Protein AF-A0A2D6JW84-F1 (afdb_monomer_lite)

Structure (mmCIF, N/CA/C/O backbone):
data_AF-A0A2D6JW84-F1
#
_entry.id   AF-A0A2D6JW84-F1
#
loop_
_atom_site.group_PDB
_atom_site.id
_atom_site.type_symbol
_atom_site.label_atom_id
_atom_site.label_alt_id
_atom_site.label_comp_id
_atom_site.label_asym_id
_atom_site.label_entity_id
_atom_site.label_seq_id
_atom_site.pdb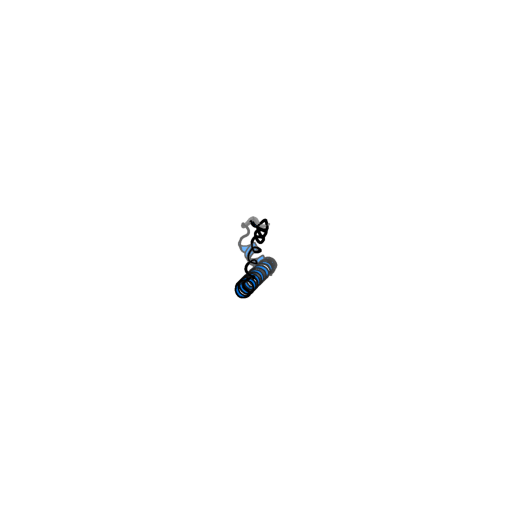x_PDB_ins_code
_atom_site.Cartn_x
_atom_site.Cartn_y
_atom_site.Cartn_z
_atom_site.occupancy
_atom_site.B_iso_or_equiv
_atom_site.auth_seq_id
_atom_site.auth_comp_id
_atom_site.auth_asym_id
_atom_site.auth_atom_id
_atom_site.pdbx_PDB_model_num
ATOM 1 N N . MET A 1 1 ? -27.849 28.407 74.278 1.00 51.84 1 MET A N 1
ATOM 2 C CA . MET A 1 1 ? -27.929 27.213 73.408 1.00 51.84 1 MET A CA 1
ATOM 3 C C . MET A 1 1 ? -28.181 27.683 71.983 1.00 51.84 1 MET A C 1
ATOM 5 O O . MET A 1 1 ? -29.308 28.017 71.663 1.00 51.84 1 MET A O 1
ATOM 9 N N . GLY A 1 2 ? -27.141 27.814 71.164 1.00 55.38 2 GLY A N 1
ATOM 10 C CA .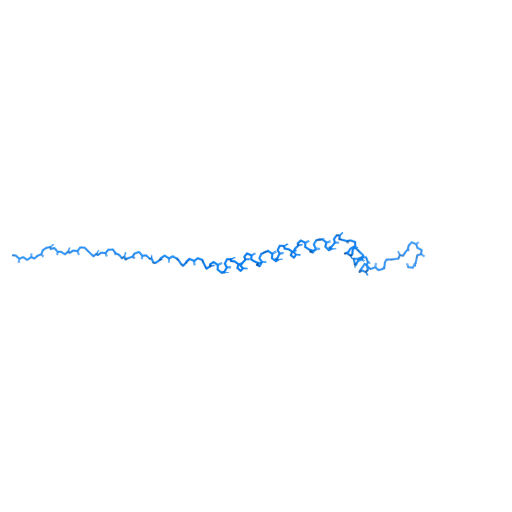 GLY A 1 2 ? -27.252 28.283 69.779 1.00 55.38 2 GLY A CA 1
ATOM 11 C C . GLY A 1 2 ? -26.036 27.793 69.002 1.00 55.38 2 GLY A C 1
ATOM 12 O O . GLY A 1 2 ? -24.917 27.956 69.478 1.00 55.38 2 GLY A O 1
ATOM 13 N N . GLY A 1 3 ? -26.282 27.065 67.913 1.00 59.25 3 GLY A N 1
ATOM 14 C CA . GLY A 1 3 ? -25.361 26.097 67.320 1.00 59.25 3 GLY A CA 1
ATOM 15 C C . GLY A 1 3 ? -24.165 26.672 66.560 1.00 59.25 3 GLY A C 1
ATOM 16 O O . GLY A 1 3 ? -24.277 27.661 65.844 1.00 59.25 3 GLY A O 1
ATOM 17 N N . PHE A 1 4 ? -23.039 25.963 66.687 1.00 59.88 4 PHE A N 1
ATOM 18 C CA . PHE A 1 4 ? -21.741 26.246 66.062 1.00 59.88 4 PHE A CA 1
ATOM 19 C C . PHE A 1 4 ? -21.309 25.214 65.004 1.00 59.88 4 PHE A C 1
ATOM 21 O O . PHE A 1 4 ? -20.160 25.226 64.575 1.00 59.88 4 PHE A O 1
ATOM 28 N N . PHE A 1 5 ? -22.184 24.316 64.545 1.00 66.25 5 PHE A N 1
ATOM 29 C CA . PHE A 1 5 ? -21.770 23.248 63.627 1.00 66.25 5 PHE A CA 1
ATOM 30 C C . PHE A 1 5 ? -22.351 23.457 62.229 1.00 66.25 5 PHE A C 1
ATOM 32 O O . PHE A 1 5 ? -23.420 22.953 61.899 1.00 66.25 5 PHE A O 1
ATOM 39 N N . SER A 1 6 ? -21.629 24.219 61.405 1.00 70.19 6 SER A N 1
ATOM 40 C CA . SER A 1 6 ? -21.806 24.203 59.951 1.00 70.19 6 SER A CA 1
ATOM 41 C C . SER A 1 6 ? -20.917 23.104 59.373 1.00 70.19 6 SER A C 1
ATOM 43 O O . SER A 1 6 ? -19.699 23.130 59.560 1.00 70.19 6 SER A O 1
ATOM 45 N N . ALA A 1 7 ? -21.521 22.118 58.711 1.00 73.38 7 ALA A N 1
ATOM 46 C CA . ALA A 1 7 ? -20.781 21.048 58.056 1.00 73.38 7 ALA A CA 1
ATOM 47 C C . ALA A 1 7 ? -20.062 21.586 56.800 1.00 73.38 7 ALA A C 1
ATOM 49 O O . ALA A 1 7 ? -20.667 22.338 56.026 1.00 73.38 7 ALA A O 1
ATOM 50 N N . PRO A 1 8 ? -18.789 21.217 56.566 1.00 75.25 8 PRO A N 1
ATOM 51 C CA . PRO A 1 8 ? -18.064 21.640 55.375 1.00 75.25 8 PRO A CA 1
ATOM 52 C C . PRO A 1 8 ? -18.730 21.074 54.115 1.00 75.25 8 PRO A C 1
ATOM 54 O O . PRO A 1 8 ? -19.168 19.922 54.089 1.00 75.25 8 PRO A O 1
ATOM 57 N N . LYS A 1 9 ? -18.823 21.899 53.064 1.00 79.62 9 LYS A N 1
ATOM 58 C CA . LYS A 1 9 ? -19.424 21.490 51.787 1.00 79.62 9 LYS A CA 1
ATOM 59 C C . LYS A 1 9 ? -18.615 20.345 51.161 1.00 79.62 9 LYS A C 1
ATOM 61 O O . LYS A 1 9 ? -17.386 20.434 51.140 1.00 79.62 9 LYS A O 1
ATOM 66 N N . PRO A 1 10 ? -19.282 19.303 50.632 1.00 81.44 10 PRO A N 1
ATOM 67 C CA . PRO A 1 10 ? -18.594 18.190 49.998 1.00 81.44 10 PRO A CA 1
ATOM 68 C C . PRO A 1 10 ? -17.836 18.656 48.744 1.00 81.44 10 PRO A C 1
ATOM 70 O O . PRO A 1 10 ? -18.288 19.587 48.066 1.00 81.44 10 PRO A O 1
ATOM 73 N N . PRO A 1 11 ? -16.688 18.026 48.432 1.00 83.12 11 PRO A N 1
ATOM 74 C CA . PRO A 1 11 ? -15.928 18.338 47.231 1.00 83.12 11 PRO A CA 1
ATOM 75 C C . PRO A 1 11 ? -16.738 18.009 45.966 1.00 83.12 11 PRO A C 1
ATOM 77 O O . PRO A 1 11 ? -17.601 17.125 45.995 1.00 83.12 11 PRO A O 1
ATOM 80 N N . PRO A 1 12 ? -16.473 18.712 44.850 1.00 84.75 12 PRO A N 1
ATOM 81 C CA . PRO A 1 12 ? -17.157 18.454 43.592 1.00 84.75 12 PRO A CA 1
ATOM 82 C C . PRO A 1 12 ? -16.859 17.033 43.085 1.00 84.75 12 PRO A C 1
ATOM 84 O O . PRO A 1 12 ? -15.759 16.518 43.309 1.00 84.75 12 PRO A O 1
ATOM 87 N N . PRO A 1 13 ? -17.824 16.393 42.400 1.00 85.12 13 PRO A N 1
ATOM 88 C CA . PRO A 1 13 ? -17.629 15.060 41.853 1.00 85.12 13 PRO A CA 1
ATOM 89 C C . PRO A 1 13 ? -16.515 15.056 40.792 1.00 85.12 13 PRO A C 1
ATOM 91 O O . PRO A 1 13 ? -16.329 16.057 40.091 1.00 85.12 13 PRO A O 1
ATOM 94 N N . PRO A 1 14 ? -15.772 13.941 40.661 1.00 85.75 14 PRO A N 1
ATOM 95 C CA . PRO A 1 14 ? -14.730 13.815 39.652 1.00 85.75 14 PRO A CA 1
ATOM 96 C C . PRO A 1 14 ? -15.312 13.916 38.231 1.00 85.75 14 PRO A C 1
ATOM 98 O O . PRO A 1 14 ? -16.475 13.555 38.013 1.00 85.75 14 PRO A O 1
ATOM 101 N N . PRO A 1 15 ? -14.517 14.395 37.255 1.00 86.25 15 PRO A N 1
ATOM 102 C CA . PRO A 1 15 ? -14.953 14.477 35.869 1.00 86.25 15 PRO A CA 1
ATOM 103 C C . PRO A 1 15 ? -15.245 13.080 35.296 1.00 86.25 15 PRO A C 1
ATOM 105 O O . PRO A 1 15 ? -14.617 12.099 35.710 1.00 86.25 15 PRO A O 1
ATOM 108 N N . PRO A 1 16 ? -16.182 12.974 34.335 1.00 84.38 16 PRO A N 1
ATOM 109 C CA . PRO A 1 16 ? -16.497 11.705 33.698 1.00 84.38 16 PRO A CA 1
ATOM 110 C C . PRO A 1 16 ? -15.281 11.154 32.931 1.00 84.38 16 PRO A C 1
ATOM 112 O O . PRO A 1 16 ? -14.490 11.933 32.388 1.00 84.38 16 PRO A O 1
ATOM 115 N N . PRO A 1 17 ? -15.122 9.819 32.869 1.00 83.12 17 PRO A N 1
ATOM 116 C CA . PRO A 1 17 ? -14.035 9.195 32.126 1.00 83.12 17 PRO A CA 1
ATOM 117 C C . PRO A 1 17 ? -14.157 9.472 30.617 1.00 83.12 17 PRO A C 1
ATOM 119 O O . PRO A 1 17 ? -15.270 9.652 30.111 1.00 83.12 17 PRO A O 1
ATOM 122 N N . PRO A 1 18 ? -13.029 9.497 29.881 1.00 83.25 18 PRO A N 1
ATOM 123 C CA . PRO A 1 18 ? -13.051 9.669 28.435 1.00 83.25 18 PRO A CA 1
ATOM 124 C C . PRO A 1 18 ? -13.772 8.494 27.753 1.00 83.25 18 PRO A C 1
ATOM 126 O O . PRO A 1 18 ? -13.731 7.368 28.259 1.00 83.25 18 PRO A O 1
ATOM 129 N N . PRO A 1 19 ? -14.414 8.733 26.596 1.00 79.12 19 PRO A N 1
ATOM 130 C CA . PRO A 1 19 ? -15.052 7.673 25.832 1.00 79.12 19 PRO A CA 1
ATOM 131 C C . PRO A 1 19 ? -14.013 6.639 25.384 1.00 79.12 19 PRO A C 1
ATOM 133 O O . PRO A 1 19 ? -12.919 6.986 24.932 1.00 79.12 19 PRO A O 1
ATOM 136 N N . LEU A 1 20 ? -14.366 5.362 25.524 1.00 79.50 20 LEU A N 1
ATOM 137 C CA . LEU A 1 20 ? -13.543 4.255 25.049 1.00 79.50 20 LEU A CA 1
ATOM 138 C C . LEU A 1 20 ? -13.492 4.266 23.510 1.00 79.50 20 LEU A C 1
ATOM 140 O O . LEU A 1 20 ? -14.508 4.580 22.884 1.00 79.50 20 LEU A O 1
ATOM 144 N N . PRO A 1 21 ? -12.347 3.922 22.890 1.00 76.75 21 PRO A N 1
ATOM 145 C CA . PRO A 1 21 ? -12.259 3.787 21.441 1.00 76.75 21 PRO A CA 1
ATOM 146 C C . PRO A 1 21 ? -13.246 2.732 20.940 1.00 76.75 21 PRO A C 1
ATOM 148 O O . PRO A 1 21 ? -13.304 1.633 21.494 1.00 76.75 21 PRO A O 1
ATOM 151 N N . ASP A 1 22 ? -13.993 3.053 19.885 1.00 84.88 22 ASP A N 1
ATOM 152 C CA . ASP A 1 22 ? -14.883 2.087 19.246 1.00 84.88 22 ASP A CA 1
ATOM 153 C C . ASP A 1 22 ? -14.037 1.012 18.526 1.00 84.88 22 ASP A C 1
ATOM 155 O O . ASP A 1 22 ? -13.255 1.346 17.622 1.00 84.88 22 ASP A O 1
ATOM 159 N N . PRO A 1 23 ? -14.153 -0.278 18.900 1.00 85.38 23 PRO A N 1
ATOM 160 C CA . PRO A 1 23 ? -13.413 -1.355 18.247 1.00 85.38 23 PRO A CA 1
ATOM 161 C C . PRO A 1 23 ? -13.690 -1.446 16.736 1.00 85.38 23 PRO A C 1
ATOM 163 O O . PRO A 1 23 ? -12.802 -1.843 15.975 1.00 85.38 23 PRO A O 1
ATOM 166 N N . GLU A 1 24 ? -14.876 -1.046 16.268 1.00 87.44 24 GLU A N 1
ATOM 167 C CA . GLU A 1 24 ? -15.213 -1.025 14.838 1.00 87.44 24 GLU A CA 1
ATOM 168 C C . GLU A 1 24 ? -14.392 0.021 14.070 1.00 87.44 24 GLU A C 1
ATOM 170 O O . GLU A 1 24 ? -13.889 -0.240 12.969 1.00 87.44 24 GLU A O 1
ATOM 175 N N . GLU A 1 25 ? -14.172 1.196 14.663 1.00 86.25 25 GLU A N 1
ATOM 176 C CA . GLU A 1 25 ? -13.332 2.233 14.063 1.00 86.25 25 GLU A CA 1
ATOM 177 C C . GLU A 1 25 ? -11.869 1.796 13.967 1.00 86.25 25 GLU A C 1
ATOM 179 O O . GLU A 1 25 ? -11.198 2.063 12.962 1.00 86.25 25 GLU A O 1
ATOM 184 N N . GLU A 1 26 ? -11.365 1.102 14.986 1.00 87.94 26 GLU A N 1
ATOM 185 C CA . GLU A 1 26 ? -10.000 0.588 14.983 1.00 87.94 26 GLU A CA 1
ATOM 186 C C . GLU A 1 26 ? -9.816 -0.499 13.913 1.00 87.94 26 GLU A C 1
ATOM 188 O O . GLU A 1 26 ? -8.858 -0.459 13.132 1.00 87.94 26 GLU A O 1
ATOM 193 N N . ASN A 1 27 ? -10.779 -1.416 13.789 1.00 90.88 27 ASN A N 1
ATOM 194 C CA . ASN A 1 27 ? -10.794 -2.426 12.732 1.00 90.88 27 ASN A CA 1
ATOM 195 C C . ASN A 1 27 ? -10.836 -1.794 11.334 1.00 90.88 27 ASN A C 1
ATOM 197 O O . ASN A 1 27 ? -10.105 -2.218 10.427 1.00 90.88 27 ASN A O 1
ATOM 201 N N . ARG A 1 28 ? -11.632 -0.734 11.154 1.00 91.38 28 ARG A N 1
ATOM 2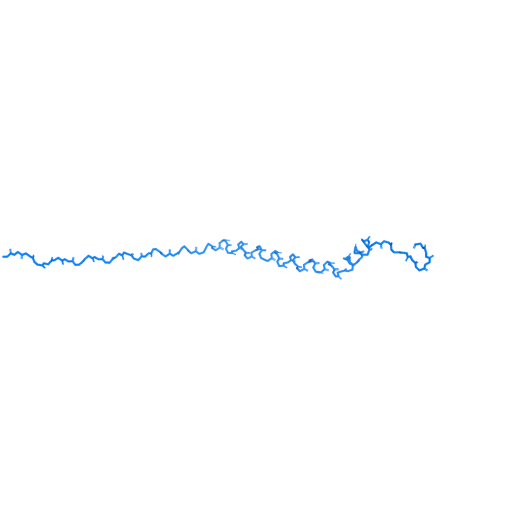02 C CA . ARG A 1 28 ? -1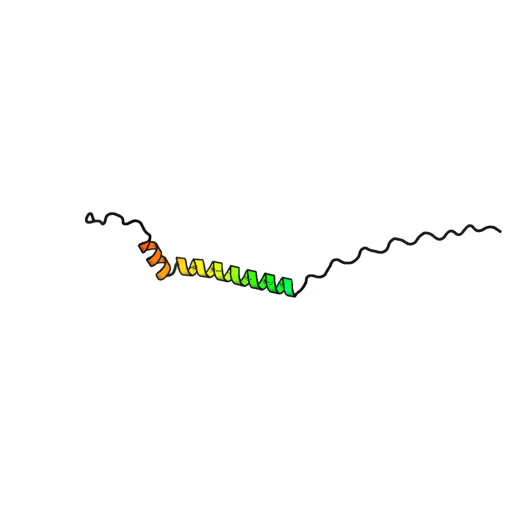1.696 0.017 9.895 1.00 91.38 28 ARG A CA 1
ATOM 203 C C . ARG A 1 28 ? -10.357 0.671 9.556 1.00 91.38 28 ARG A C 1
ATOM 205 O O . ARG A 1 28 ? -9.900 0.540 8.417 1.00 91.38 28 ARG A O 1
ATOM 212 N N . LYS A 1 29 ? -9.705 1.327 10.521 1.00 93.75 29 LYS A N 1
ATOM 213 C CA . LYS A 1 29 ? -8.375 1.940 10.340 1.00 93.75 29 LYS A CA 1
ATOM 214 C C . LYS A 1 29 ? -7.334 0.894 9.942 1.00 93.75 29 LYS A C 1
ATOM 216 O O . LYS A 1 29 ? -6.688 1.039 8.904 1.00 93.75 29 LYS A O 1
ATOM 221 N N . ARG A 1 30 ? -7.265 -0.224 10.675 1.00 93.81 30 ARG A N 1
ATOM 222 C CA . ARG A 1 30 ? -6.355 -1.347 10.379 1.00 93.81 30 ARG A CA 1
ATOM 223 C C . ARG A 1 30 ? -6.563 -1.906 8.970 1.00 93.81 30 ARG A C 1
ATOM 225 O O . ARG A 1 30 ? -5.596 -2.189 8.257 1.00 93.81 30 ARG A O 1
ATOM 232 N N . ARG A 1 31 ? -7.820 -2.036 8.530 1.00 94.62 31 ARG A N 1
ATOM 233 C CA . ARG A 1 31 ? -8.151 -2.488 7.171 1.00 94.62 31 ARG A CA 1
ATOM 234 C C . ARG A 1 31 ? -7.625 -1.525 6.109 1.00 94.62 31 ARG A C 1
ATOM 236 O O . ARG A 1 31 ? -7.006 -1.976 5.145 1.00 94.62 31 ARG A O 1
ATOM 243 N N . LEU A 1 32 ? -7.856 -0.224 6.270 1.00 96.50 32 LEU A N 1
ATOM 244 C CA . LEU A 1 32 ? -7.391 0.789 5.317 1.00 96.50 32 LEU A CA 1
ATOM 245 C C . LEU A 1 32 ? -5.861 0.811 5.229 1.00 96.50 32 LEU A C 1
ATOM 247 O O . LEU A 1 32 ? -5.305 0.767 4.133 1.00 96.50 32 LEU A O 1
ATOM 251 N N . GLU A 1 33 ? -5.170 0.759 6.365 1.00 95.88 33 GLU A N 1
ATOM 252 C CA . GLU A 1 33 ? -3.708 0.687 6.402 1.00 95.88 33 GLU A CA 1
ATOM 253 C C . GLU A 1 33 ? -3.154 -0.556 5.694 1.00 95.88 33 GLU A C 1
ATOM 255 O O . GLU A 1 33 ? -2.135 -0.487 4.999 1.00 95.88 33 GLU A O 1
ATOM 260 N N . ALA A 1 34 ? -3.815 -1.707 5.845 1.00 94.88 34 ALA A N 1
ATOM 261 C CA . ALA A 1 34 ? -3.428 -2.933 5.157 1.00 94.88 34 ALA A CA 1
ATOM 262 C C . ALA A 1 34 ? -3.563 -2.805 3.632 1.00 94.88 34 ALA A C 1
ATOM 264 O O . ALA A 1 34 ? -2.680 -3.261 2.899 1.00 94.88 34 ALA A O 1
ATOM 265 N N . ILE A 1 35 ? -4.633 -2.164 3.151 1.00 95.56 35 ILE A N 1
ATOM 266 C CA . ILE A 1 35 ? -4.847 -1.896 1.723 1.00 95.56 35 ILE A CA 1
ATOM 267 C C . ILE A 1 35 ? -3.757 -0.963 1.190 1.00 95.56 35 ILE A C 1
ATOM 269 O O . ILE A 1 35 ? -3.112 -1.289 0.192 1.00 95.56 35 ILE A O 1
ATOM 273 N N . GLU A 1 36 ? -3.490 0.141 1.885 1.00 94.38 36 GLU A N 1
ATOM 274 C CA . GLU A 1 36 ? -2.479 1.120 1.478 1.00 94.38 36 GLU A CA 1
ATOM 275 C C . GLU A 1 36 ? -1.071 0.517 1.445 1.00 94.38 36 GLU A C 1
ATOM 277 O O . GLU A 1 36 ? -0.325 0.692 0.477 1.00 94.38 36 GLU A O 1
ATOM 282 N N . ARG A 1 37 ? -0.716 -0.289 2.451 1.00 90.44 37 ARG A N 1
ATOM 283 C CA . ARG A 1 37 ? 0.560 -1.018 2.477 1.00 90.44 37 ARG A CA 1
ATOM 284 C C . ARG A 1 37 ? 0.697 -1.957 1.274 1.00 90.44 37 ARG A C 1
ATOM 286 O O . ARG A 1 37 ? 1.737 -1.957 0.616 1.00 90.44 37 ARG A O 1
ATOM 293 N N . ARG A 1 38 ? -0.352 -2.726 0.950 1.00 91.06 38 ARG A N 1
ATOM 294 C CA . ARG A 1 38 ? -0.365 -3.621 -0.225 1.00 91.06 38 ARG A CA 1
ATOM 295 C C . ARG A 1 38 ? -0.244 -2.840 -1.531 1.00 91.06 38 ARG A C 1
ATOM 297 O O . ARG A 1 38 ? 0.476 -3.273 -2.429 1.00 91.06 38 ARG A O 1
ATOM 304 N N . ARG A 1 39 ? -0.926 -1.697 -1.643 1.00 90.62 39 ARG A 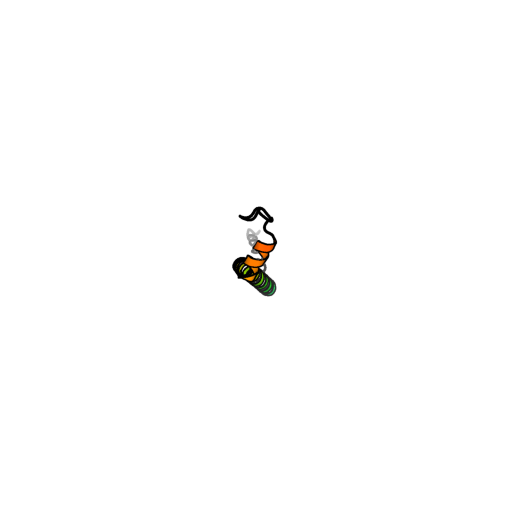N 1
ATOM 305 C CA . ARG A 1 39 ? -0.886 -0.838 -2.832 1.00 90.62 39 ARG A CA 1
ATOM 306 C C . ARG A 1 39 ? 0.526 -0.314 -3.095 1.00 90.62 39 ARG A C 1
ATOM 308 O O . ARG A 1 39 ? 0.998 -0.429 -4.223 1.00 90.62 39 ARG A O 1
ATOM 315 N N . ARG A 1 40 ? 1.218 0.168 -2.055 1.00 89.00 40 ARG A N 1
ATOM 316 C CA . ARG A 1 40 ? 2.618 0.622 -2.155 1.00 89.00 40 ARG A CA 1
ATOM 317 C C . ARG A 1 40 ? 3.555 -0.486 -2.641 1.00 89.00 40 ARG A C 1
ATOM 319 O O . ARG A 1 40 ? 4.331 -0.254 -3.561 1.00 89.00 40 ARG A O 1
ATOM 326 N N . GLY A 1 41 ? 3.437 -1.696 -2.088 1.00 88.81 41 GLY A N 1
ATOM 327 C CA . GLY A 1 41 ? 4.258 -2.836 -2.515 1.00 88.81 41 GLY A CA 1
ATOM 328 C C . GLY A 1 41 ? 4.042 -3.213 -3.985 1.00 88.81 41 GLY A C 1
ATOM 329 O O . GLY A 1 41 ? 5.002 -3.387 -4.730 1.00 88.81 41 GLY A O 1
ATOM 330 N N . ARG A 1 42 ? 2.779 -3.254 -4.432 1.00 88.81 42 ARG A N 1
ATOM 331 C CA . ARG A 1 42 ? 2.431 -3.582 -5.825 1.00 88.81 42 ARG A CA 1
ATOM 332 C C . ARG A 1 42 ? 3.016 -2.600 -6.834 1.00 88.81 42 ARG A C 1
ATOM 334 O O . ARG A 1 42 ? 3.475 -3.042 -7.880 1.00 88.81 42 ARG A O 1
ATOM 341 N N . ALA A 1 43 ? 3.001 -1.300 -6.538 1.00 87.50 43 ALA A N 1
ATOM 342 C CA . ALA A 1 43 ? 3.548 -0.291 -7.444 1.00 87.50 43 ALA A CA 1
ATOM 343 C C . ALA A 1 43 ? 5.041 -0.535 -7.728 1.00 87.50 43 ALA A C 1
ATOM 345 O O . ALA A 1 43 ? 5.445 -0.537 -8.888 1.00 87.50 43 ALA A O 1
ATOM 346 N N . GLY A 1 44 ? 5.828 -0.832 -6.687 1.00 86.69 44 GLY A N 1
ATOM 347 C CA . GLY A 1 44 ? 7.245 -1.176 -6.829 1.00 86.69 44 GLY A CA 1
ATOM 348 C C . GLY A 1 44 ? 7.463 -2.454 -7.641 1.00 86.69 44 GLY A C 1
ATOM 349 O O . GLY A 1 44 ? 8.260 -2.453 -8.572 1.00 86.69 44 GLY A O 1
ATOM 350 N N . THR A 1 45 ? 6.702 -3.518 -7.355 1.00 90.06 45 THR A N 1
ATOM 351 C CA . THR A 1 45 ? 6.779 -4.775 -8.119 1.00 90.06 45 THR A CA 1
ATOM 352 C C . THR A 1 45 ? 6.429 -4.580 -9.591 1.00 90.06 45 THR A C 1
ATOM 354 O O . THR A 1 45 ? 7.087 -5.145 -10.456 1.00 90.06 45 THR A O 1
ATOM 357 N N . ILE A 1 46 ? 5.403 -3.782 -9.899 1.00 89.56 46 ILE A N 1
ATOM 358 C CA . ILE A 1 46 ? 5.034 -3.486 -11.286 1.00 89.56 46 ILE A CA 1
ATOM 359 C C . ILE A 1 46 ? 6.165 -2.718 -11.963 1.00 89.56 46 ILE A C 1
ATOM 361 O O . ILE A 1 46 ? 6.578 -3.127 -13.044 1.00 89.56 46 ILE A O 1
ATOM 365 N N . ALA A 1 47 ? 6.693 -1.673 -11.321 1.00 88.75 47 ALA A N 1
ATOM 366 C CA . ALA A 1 47 ? 7.753 -0.837 -11.877 1.00 88.75 47 ALA A CA 1
ATOM 367 C C . ALA A 1 47 ? 9.021 -1.631 -12.238 1.00 88.75 47 ALA A C 1
ATOM 369 O O . ALA A 1 47 ? 9.622 -1.363 -13.272 1.00 88.75 47 ALA A O 1
ATOM 370 N N . THR A 1 48 ? 9.403 -2.626 -11.430 1.00 88.12 48 THR A N 1
ATOM 371 C CA . THR A 1 48 ? 10.601 -3.452 -11.672 1.00 88.12 48 THR A CA 1
ATOM 372 C C . THR A 1 48 ? 10.328 -4.753 -12.428 1.00 88.12 48 THR A C 1
ATOM 374 O O . THR A 1 48 ? 11.265 -5.462 -12.793 1.00 88.12 48 THR A O 1
ATOM 377 N N . SER A 1 49 ? 9.063 -5.095 -12.679 1.00 89.06 49 SER A N 1
ATOM 378 C CA . SER A 1 49 ? 8.710 -6.267 -13.482 1.00 89.06 49 SER A CA 1
ATOM 379 C C . SER A 1 49 ? 9.091 -6.079 -14.951 1.00 89.06 49 SER A C 1
ATOM 381 O O . SER A 1 49 ? 9.133 -4.957 -15.456 1.00 89.06 49 SER A O 1
ATOM 383 N N . ALA A 1 50 ? 9.258 -7.188 -15.678 1.00 87.06 50 ALA A N 1
ATOM 384 C CA . ALA A 1 50 ? 9.479 -7.161 -17.126 1.00 87.06 50 ALA A CA 1
ATOM 385 C C . ALA A 1 50 ? 8.411 -6.327 -17.859 1.00 87.06 50 ALA A C 1
ATOM 387 O O . ALA A 1 50 ? 8.733 -5.529 -18.732 1.00 87.06 50 ALA A O 1
ATOM 388 N N . ARG A 1 51 ? 7.141 -6.442 -17.448 1.00 86.38 51 ARG A N 1
ATOM 389 C CA . ARG A 1 51 ? 6.037 -5.652 -18.010 1.00 86.38 51 ARG A CA 1
ATOM 390 C C . ARG A 1 51 ? 6.197 -4.152 -17.755 1.00 86.38 51 ARG A C 1
ATOM 392 O O . ARG A 1 51 ? 5.928 -3.361 -18.653 1.00 86.38 51 ARG A O 1
ATOM 399 N N . GLY A 1 52 ? 6.599 -3.763 -16.544 1.00 87.62 52 GLY A N 1
ATOM 400 C CA . GLY A 1 52 ? 6.828 -2.358 -16.203 1.00 87.62 52 GLY A CA 1
ATOM 401 C C . GLY A 1 52 ? 7.976 -1.755 -16.999 1.00 87.62 52 GLY A C 1
ATOM 402 O O . GLY A 1 52 ? 7.838 -0.657 -17.527 1.00 87.62 52 GLY A O 1
ATOM 403 N N . LEU A 1 53 ? 9.068 -2.506 -17.152 1.00 86.50 53 LEU A N 1
ATOM 404 C CA . LEU A 1 53 ? 10.237 -2.066 -17.906 1.00 86.50 53 LEU A CA 1
ATOM 405 C C . LEU A 1 53 ? 9.928 -1.888 -19.400 1.00 86.50 53 LEU A C 1
ATOM 407 O O . LEU A 1 53 ? 10.307 -0.878 -19.986 1.00 86.50 53 LEU A O 1
ATOM 411 N N . LEU A 1 54 ? 9.193 -2.831 -19.997 1.00 86.94 54 LEU A N 1
ATOM 412 C CA . LEU A 1 54 ? 8.765 -2.745 -21.397 1.00 86.94 54 LEU A CA 1
ATOM 413 C C . LEU A 1 54 ? 7.844 -1.540 -21.633 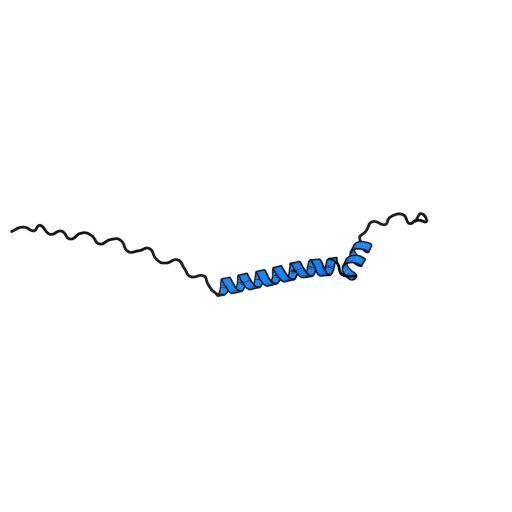1.00 86.94 54 LEU A C 1
ATOM 415 O O . LEU A 1 54 ? 8.087 -0.755 -22.544 1.00 86.94 54 LEU A O 1
ATOM 419 N N . GLY A 1 55 ? 6.856 -1.323 -20.758 1.00 82.31 55 GLY A N 1
ATOM 420 C CA . GLY A 1 55 ? 5.970 -0.159 -20.857 1.00 82.31 55 GLY A CA 1
ATOM 421 C C . GLY A 1 55 ? 6.675 1.186 -20.631 1.00 82.31 55 GLY A C 1
ATOM 422 O O . GLY A 1 55 ? 6.210 2.208 -21.134 1.00 82.31 55 GLY A O 1
ATOM 423 N N . LEU A 1 56 ? 7.790 1.207 -19.890 1.00 79.62 56 LEU A N 1
ATOM 424 C CA . LEU A 1 56 ? 8.645 2.391 -19.750 1.00 79.62 56 LEU A CA 1
ATOM 425 C C . LEU A 1 56 ? 9.436 2.662 -21.041 1.00 79.62 56 LEU A C 1
ATOM 427 O O . LEU A 1 56 ? 9.594 3.815 -21.432 1.00 79.62 56 LEU A O 1
ATOM 431 N N . GLY A 1 57 ? 9.899 1.600 -21.708 1.00 77.88 57 GLY A N 1
ATOM 432 C CA . GLY A 1 57 ? 10.564 1.668 -23.010 1.00 77.88 57 GLY A CA 1
ATOM 433 C C . GLY A 1 57 ? 9.654 2.205 -24.116 1.00 77.88 57 GLY A C 1
ATOM 434 O O . GLY A 1 57 ? 10.092 3.049 -24.893 1.00 77.88 57 GLY A O 1
ATOM 435 N N . ASP A 1 58 ? 8.379 1.809 -24.126 1.00 78.88 58 ASP A N 1
ATOM 436 C CA . ASP A 1 58 ? 7.374 2.316 -25.078 1.00 78.88 58 ASP A CA 1
ATOM 437 C C . ASP A 1 58 ? 7.081 3.817 -24.907 1.00 78.88 58 ASP A C 1
ATOM 439 O O . ASP A 1 58 ? 6.709 4.500 -25.860 1.00 78.88 58 ASP A O 1
ATOM 443 N N . GLN A 1 59 ? 7.250 4.342 -23.690 1.00 76.00 59 GLN A N 1
ATOM 444 C CA . GLN A 1 59 ? 7.055 5.759 -23.366 1.00 76.00 59 GLN A CA 1
ATOM 445 C C . GLN A 1 59 ? 8.332 6.594 -23.519 1.00 76.00 59 GLN A C 1
ATOM 447 O O . GLN A 1 59 ? 8.284 7.821 -23.394 1.00 76.00 59 GLN A O 1
ATOM 452 N N . ALA A 1 60 ? 9.480 5.962 -23.770 1.00 77.81 60 ALA A N 1
ATOM 453 C CA . ALA A 1 60 ? 10.721 6.684 -23.980 1.00 77.81 60 ALA A CA 1
ATOM 454 C C . ALA A 1 60 ? 10.670 7.443 -25.322 1.00 77.81 60 ALA A C 1
ATOM 456 O O . ALA A 1 60 ? 10.194 6.906 -26.326 1.00 77.81 60 ALA A O 1
ATOM 457 N N . PRO A 1 61 ? 11.177 8.688 -25.386 1.00 78.94 61 PRO A N 1
ATOM 458 C CA . PRO A 1 61 ? 11.249 9.417 -26.646 1.00 78.94 61 PRO A CA 1
ATOM 459 C C . PRO A 1 61 ? 12.106 8.632 -27.645 1.00 78.94 61 PRO A C 1
ATOM 461 O O . PRO A 1 61 ? 13.209 8.198 -27.298 1.00 78.94 61 PRO A O 1
ATOM 464 N N . ARG A 1 62 ? 11.617 8.472 -28.885 1.00 75.94 62 ARG A N 1
ATOM 465 C CA . ARG A 1 62 ? 12.375 7.833 -29.972 1.00 75.94 62 ARG A CA 1
ATOM 466 C C . ARG A 1 62 ? 13.670 8.611 -30.187 1.00 75.94 62 ARG A C 1
ATOM 468 O O . ARG A 1 62 ? 13.660 9.737 -30.683 1.00 75.94 62 ARG A O 1
ATOM 475 N N . ARG A 1 63 ? 14.786 8.036 -29.741 1.00 73.88 63 ARG A N 1
ATOM 476 C CA . ARG A 1 63 ? 16.120 8.577 -29.999 1.00 73.88 63 ARG A CA 1
ATOM 477 C C . ARG A 1 63 ? 16.593 8.071 -31.353 1.00 73.88 63 ARG A C 1
ATOM 479 O O . ARG A 1 63 ? 16.257 6.956 -31.734 1.00 73.88 63 ARG A O 1
ATOM 486 N N . LYS A 1 64 ? 17.400 8.892 -32.027 1.00 77.50 64 LYS A N 1
ATOM 487 C CA . LYS A 1 64 ? 18.084 8.526 -33.270 1.00 77.50 64 LYS A CA 1
ATOM 488 C C . LYS A 1 64 ? 18.813 7.199 -33.067 1.00 77.50 64 LYS A C 1
ATOM 490 O O . LYS A 1 64 ? 19.583 7.071 -32.110 1.00 77.50 64 LYS A O 1
ATOM 495 N N . SER A 1 65 ? 18.561 6.228 -33.934 1.00 79.88 65 SER A N 1
ATOM 496 C CA . SER A 1 65 ? 19.324 4.986 -33.958 1.00 79.88 65 SER A CA 1
ATOM 497 C C . SER A 1 65 ? 20.769 5.253 -34.385 1.00 79.88 65 SER A C 1
ATOM 499 O O . SER A 1 65 ? 21.085 6.267 -35.012 1.00 79.88 65 SER A O 1
ATOM 501 N N . LEU A 1 66 ? 21.659 4.309 -34.072 1.00 76.19 66 LEU A N 1
ATOM 502 C CA . LEU A 1 66 ? 23.056 4.313 -34.527 1.00 76.19 66 LEU A CA 1
ATOM 503 C C . LEU A 1 66 ? 23.200 4.425 -36.057 1.00 76.19 66 LEU A C 1
ATOM 505 O O . LEU A 1 66 ? 24.272 4.783 -36.533 1.00 76.19 66 LEU A O 1
ATOM 509 N N . LEU A 1 67 ? 22.131 4.141 -36.807 1.00 86.44 67 LEU A N 1
ATOM 510 C CA . LEU A 1 67 ? 22.086 4.202 -38.267 1.00 86.44 67 LEU A CA 1
ATOM 511 C C . LEU A 1 67 ? 21.305 5.410 -38.811 1.00 86.44 67 LEU A C 1
ATOM 513 O O . LEU A 1 67 ? 21.178 5.545 -40.022 1.00 86.44 67 LEU A O 1
ATOM 517 N N . GLY A 1 68 ? 20.846 6.321 -37.948 1.00 77.00 68 GLY A N 1
ATOM 518 C CA . GLY A 1 68 ? 20.301 7.612 -38.372 1.00 77.00 68 GLY A CA 1
ATOM 519 C C . GLY A 1 68 ? 18.795 7.671 -38.638 1.00 77.00 68 GLY A C 1
ATOM 520 O O . GLY A 1 68 ? 18.344 8.721 -39.089 1.00 77.00 68 GLY A O 1
ATOM 521 N N . GLU A 1 69 ? 18.025 6.633 -38.295 1.00 67.31 69 GLU A N 1
ATOM 522 C CA . GLU A 1 69 ? 16.547 6.696 -38.205 1.00 67.31 69 GLU A CA 1
ATOM 523 C C . GLU A 1 69 ? 16.033 6.676 -36.765 1.00 67.31 69 GLU A C 1
ATOM 525 O O . GLU A 1 69 ? 16.612 5.925 -35.944 1.00 67.31 69 GLU A O 1
#

Secondary structure (DSSP, 8-state):
-----PPPPPPPPPPPPPPPPPHHHHHHHHHHHHHHHHHHHHHHHHHHSHHHHHHHHHTS--PPPTT--

Radius of gyration: 34.96 Å; chains: 1; bounding box: 51×35×112 Å

pLDDT: mean 82.84, std 9.42, range [51.84, 96.5]

Foldseek 3Di:
DDDDDDDDDDDDDDDDDDDDDDVVVVVVVVVVVVVVVVVVVVVVCCCPDPNNVVVVVVVDPDDQDPVGD

Sequence (69 aa):
MGGFFSAPKPPPPPPPPPPLPDPEEENRKRRLEAIERRRRGRAGTIATSARGLLGLGDQAPRRKSLLGE